Protein AF-A0A428Z6A8-F1 (afdb_monomer)

Solvent-accessible surface area (backbone atoms only — not comparable to full-atom values): 6929 Å² total; per-residue (Å²): 110,71,70,59,54,56,56,56,48,73,71,40,96,53,45,66,62,50,50,48,51,68,46,47,53,58,49,49,38,63,74,45,49,49,53,52,53,50,58,52,56,71,75,44,60,72,56,58,35,54,36,53,52,52,45,51,50,53,52,61,67,40,48,67,68,74,57,68,83,91,65,83,90,47,87,76,61,74,78,52,64,52,69,60,52,50,51,51,54,48,50,53,44,51,50,53,34,50,52,53,52,51,51,55,52,54,56,52,53,56,54,54,52,58,54,65,77,73,111

pLDDT: mean 89.85, std 7.03, range [65.81, 98.69]

Organism: Kibdelosporangium aridum (NCBI:txid2030)

Mean predicted aligned error: 7.58 Å

Secondary structure (DSSP, 8-state):
-HHHHHHHHHT-TTHHHHHHHHHHHHHHIIIIIHHHHHHHHHH--HHHHHHHHHHHHHHHHHHHHH---S----TTTTTS-HHHHHHHHHHHHHHHHHHHHHHHHHHHHHHHHHHHHT-

Structure (mmCIF, N/CA/C/O backbone):
data_AF-A0A428Z6A8-F1
#
_entry.id   AF-A0A428Z6A8-F1
#
loop_
_atom_site.group_PDB
_atom_site.id
_atom_site.type_symbol
_atom_site.label_atom_id
_atom_site.label_alt_id
_atom_site.label_comp_id
_atom_site.label_asym_id
_atom_site.label_entity_id
_atom_site.label_seq_id
_atom_site.pdbx_PDB_ins_code
_atom_site.Cartn_x
_atom_site.Cartn_y
_atom_site.Cartn_z
_atom_site.occupancy
_atom_site.B_iso_or_equiv
_atom_site.auth_seq_id
_atom_site.auth_comp_id
_atom_site.auth_asym_id
_atom_site.auth_atom_id
_atom_site.pdbx_PDB_model_num
ATOM 1 N N . MET A 1 1 ? -4.518 11.734 -29.913 1.00 65.81 1 MET A N 1
ATOM 2 C CA . MET A 1 1 ? -3.435 11.538 -28.920 1.00 65.81 1 MET A CA 1
ATOM 3 C C . MET A 1 1 ? -3.063 10.068 -28.736 1.00 65.81 1 MET A C 1
ATOM 5 O O . MET A 1 1 ? -1.892 9.764 -28.887 1.00 65.81 1 MET A O 1
ATOM 9 N N . MET A 1 2 ? -4.016 9.148 -28.525 1.00 78.25 2 MET A N 1
ATOM 10 C CA . MET A 1 2 ? -3.728 7.704 -28.365 1.00 78.25 2 MET A CA 1
ATOM 11 C C . MET A 1 2 ? -2.999 7.067 -29.566 1.00 78.25 2 MET A C 1
ATOM 13 O O . MET A 1 2 ? -2.007 6.374 -29.379 1.00 78.25 2 MET A O 1
ATOM 17 N N . ALA A 1 3 ? -3.432 7.357 -30.801 1.00 86.00 3 ALA A N 1
ATOM 18 C CA . ALA A 1 3 ? -2.791 6.823 -32.012 1.00 86.00 3 ALA A CA 1
ATOM 19 C C . ALA A 1 3 ? -1.335 7.293 -32.187 1.00 86.00 3 ALA A C 1
ATOM 21 O O . ALA A 1 3 ? -0.491 6.538 -32.649 1.00 86.00 3 ALA A O 1
ATOM 22 N N . TRP A 1 4 ? -1.031 8.525 -31.767 1.00 88.81 4 TRP A N 1
ATOM 23 C CA . TRP A 1 4 ? 0.323 9.076 -31.835 1.00 88.81 4 TRP A CA 1
ATOM 24 C C . TRP A 1 4 ? 1.263 8.397 -30.830 1.00 88.81 4 TRP A C 1
ATOM 26 O O . TRP A 1 4 ? 2.372 8.020 -31.184 1.00 88.81 4 TRP A O 1
ATOM 36 N N . GLY A 1 5 ? 0.793 8.157 -29.599 1.00 83.62 5 GLY A N 1
ATOM 37 C CA . GLY A 1 5 ? 1.555 7.402 -28.598 1.00 83.62 5 GLY A CA 1
ATOM 38 C C . GLY A 1 5 ? 1.804 5.946 -29.006 1.00 83.62 5 GLY A C 1
ATOM 39 O O . GLY A 1 5 ? 2.888 5.427 -28.770 1.00 83.62 5 GLY A O 1
ATOM 40 N N . ALA A 1 6 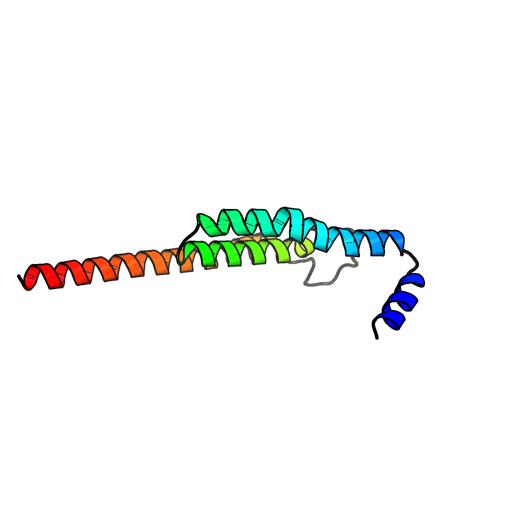? 0.836 5.309 -29.671 1.00 85.00 6 ALA A N 1
ATOM 41 C CA . ALA A 1 6 ? 1.003 3.957 -30.201 1.00 85.00 6 ALA A CA 1
ATOM 42 C C . ALA A 1 6 ? 2.060 3.890 -31.318 1.00 85.00 6 ALA A C 1
ATOM 44 O O . ALA A 1 6 ? 2.847 2.950 -31.345 1.00 85.00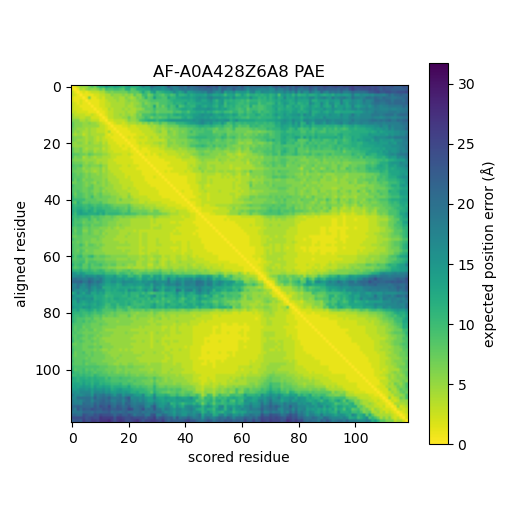 6 ALA A O 1
ATOM 45 N N . LEU A 1 7 ? 2.115 4.894 -32.201 1.00 87.69 7 LEU A N 1
ATOM 46 C CA . LEU A 1 7 ? 3.150 4.985 -33.236 1.00 87.69 7 LEU A CA 1
ATOM 47 C C . LEU A 1 7 ? 4.544 5.187 -32.627 1.00 87.69 7 LEU A C 1
ATOM 49 O O . LEU A 1 7 ? 5.464 4.464 -32.988 1.00 87.69 7 LEU A O 1
ATOM 53 N N . LEU A 1 8 ? 4.677 6.084 -31.644 1.00 85.31 8 LEU A N 1
ATOM 54 C CA . LEU A 1 8 ? 5.941 6.297 -30.925 1.00 85.31 8 LEU A CA 1
ATOM 55 C C . LEU A 1 8 ? 6.411 5.045 -30.172 1.00 85.31 8 LEU A C 1
ATOM 57 O O . LEU A 1 8 ? 7.609 4.803 -30.067 1.00 85.31 8 LEU A O 1
ATOM 61 N N . ALA A 1 9 ? 5.486 4.230 -29.661 1.00 83.31 9 ALA A N 1
ATOM 62 C CA . ALA A 1 9 ? 5.842 2.984 -28.991 1.00 83.31 9 ALA A CA 1
ATOM 63 C C . ALA A 1 9 ? 6.541 1.997 -29.943 1.00 83.31 9 ALA A C 1
ATOM 65 O O . ALA A 1 9 ? 7.451 1.296 -29.517 1.00 83.31 9 ALA A O 1
ATOM 66 N N . LEU A 1 10 ? 6.180 1.974 -31.231 1.00 85.06 10 LEU A N 1
ATOM 67 C CA . LEU A 1 10 ? 6.813 1.092 -32.221 1.00 85.06 10 LEU A CA 1
ATOM 68 C C . LEU A 1 10 ? 8.278 1.456 -32.506 1.00 85.06 10 LEU A C 1
ATOM 70 O O . LEU A 1 10 ? 9.028 0.610 -32.984 1.00 85.06 10 LEU A O 1
ATOM 74 N N . GLU A 1 11 ? 8.688 2.686 -32.199 1.00 88.25 11 GLU A N 1
ATOM 75 C CA . GLU A 1 11 ? 10.062 3.165 -32.383 1.00 88.25 11 GLU A CA 1
ATOM 76 C C . GLU A 1 11 ? 10.969 2.840 -31.182 1.00 88.25 11 GLU A C 1
ATOM 78 O O . GLU A 1 11 ? 12.175 3.086 -31.229 1.00 88.25 11 GLU A O 1
ATOM 83 N N . VAL A 1 12 ? 10.422 2.264 -30.102 1.00 85.38 12 VAL A N 1
ATOM 84 C CA . VAL A 1 12 ? 11.202 1.869 -28.924 1.00 85.38 12 VAL A CA 1
ATOM 85 C C . VAL A 1 12 ? 12.110 0.683 -29.292 1.00 85.38 12 VAL A C 1
ATOM 87 O O . VAL A 1 12 ? 11.598 -0.379 -29.649 1.00 85.38 12 VAL A O 1
ATOM 90 N N . PRO A 1 13 ? 13.448 0.793 -29.141 1.00 86.38 13 PRO A N 1
ATOM 91 C CA . PRO A 1 13 ? 14.395 -0.268 -29.517 1.00 86.38 13 PRO A CA 1
ATOM 92 C C . PRO A 1 13 ? 14.165 -1.618 -28.813 1.00 86.38 13 PRO A C 1
ATOM 94 O O . PRO A 1 13 ? 14.654 -2.645 -29.267 1.00 86.38 13 PRO A O 1
ATOM 97 N N . GLN A 1 14 ? 13.435 -1.599 -27.696 1.00 88.06 14 GLN A N 1
ATOM 98 C CA . GLN A 1 14 ? 13.129 -2.714 -26.793 1.00 88.06 14 GLN A CA 1
ATOM 99 C C . GLN A 1 14 ? 11.606 -2.897 -26.669 1.00 88.06 14 GLN A C 1
ATOM 101 O O . GLN A 1 14 ? 11.044 -2.946 -25.575 1.00 88.06 14 GLN A O 1
ATOM 106 N N . ILE A 1 15 ? 10.891 -2.901 -27.801 1.00 87.69 15 ILE A N 1
ATOM 107 C CA . ILE A 1 15 ? 9.416 -2.922 -27.828 1.00 87.69 15 ILE A CA 1
ATOM 108 C C . ILE A 1 15 ? 8.816 -4.163 -27.152 1.00 87.69 15 ILE A C 1
ATOM 110 O O . ILE A 1 15 ? 7.725 -4.093 -26.587 1.00 87.69 15 ILE A O 1
ATOM 114 N N . VAL A 1 16 ? 9.535 -5.290 -27.157 1.00 88.69 16 VAL A N 1
ATOM 115 C CA . VAL A 1 16 ? 9.097 -6.519 -26.484 1.00 88.69 16 VAL A CA 1
ATOM 116 C C . VAL A 1 16 ? 9.208 -6.370 -24.969 1.00 88.69 16 VAL A C 1
ATOM 118 O O . VAL A 1 16 ? 8.226 -6.636 -24.279 1.00 88.69 16 VAL A O 1
ATOM 121 N N . GLU A 1 17 ? 10.344 -5.903 -24.436 1.00 88.12 17 GLU A N 1
ATOM 122 C CA . GLU A 1 17 ? 10.477 -5.646 -22.997 1.00 88.12 17 GLU A CA 1
ATOM 123 C C . GLU A 1 17 ? 9.520 -4.546 -22.534 1.00 88.12 17 GLU A C 1
ATOM 125 O O . GLU A 1 17 ? 8.895 -4.674 -21.481 1.00 88.12 17 GLU A O 1
ATOM 130 N N . PHE A 1 18 ? 9.348 -3.499 -23.345 1.00 86.38 18 PHE A N 1
ATOM 131 C CA . PHE A 1 18 ? 8.380 -2.438 -23.094 1.00 86.38 18 PHE A CA 1
ATOM 132 C C . PHE A 1 18 ? 6.959 -2.996 -23.014 1.00 86.38 18 PHE A C 1
ATOM 134 O O . PHE A 1 18 ? 6.268 -2.763 -22.026 1.00 86.38 18 PHE A O 1
ATOM 141 N N . GLY A 1 19 ? 6.531 -3.771 -24.015 1.00 88.38 19 GLY A N 1
ATOM 142 C CA . GLY A 1 19 ? 5.210 -4.393 -24.041 1.00 88.38 19 GLY A CA 1
ATOM 143 C C . GLY A 1 19 ? 5.000 -5.360 -22.876 1.00 88.38 19 GLY A C 1
ATOM 144 O O . GLY A 1 19 ? 3.949 -5.333 -22.237 1.00 88.38 19 GLY A O 1
ATOM 145 N N . ALA A 1 20 ? 6.015 -6.162 -22.544 1.00 89.56 20 ALA A N 1
ATOM 146 C CA . ALA A 1 20 ? 5.982 -7.069 -21.404 1.00 89.56 20 ALA A CA 1
ATOM 147 C C . ALA A 1 20 ? 5.829 -6.308 -20.083 1.00 89.56 20 ALA A C 1
ATOM 149 O O . ALA A 1 20 ? 4.983 -6.677 -19.276 1.00 89.56 20 ALA A O 1
ATOM 150 N N . TRP A 1 21 ? 6.576 -5.224 -19.868 1.00 83.38 21 TRP A N 1
ATOM 151 C CA . TRP A 1 21 ? 6.460 -4.397 -18.665 1.00 83.38 21 TRP A CA 1
ATOM 152 C C . TRP A 1 21 ? 5.103 -3.685 -18.593 1.00 83.38 21 TRP A C 1
ATOM 154 O O . TRP A 1 21 ? 4.441 -3.697 -17.553 1.00 83.38 21 TRP A O 1
ATOM 164 N N . PHE A 1 22 ? 4.657 -3.129 -19.724 1.00 87.69 22 PHE A N 1
ATOM 165 C CA . PHE A 1 22 ? 3.391 -2.410 -19.856 1.00 87.69 22 PHE A CA 1
ATOM 166 C C . PHE A 1 22 ? 2.183 -3.306 -19.577 1.00 87.69 22 PHE A C 1
ATOM 168 O O . PHE A 1 22 ? 1.192 -2.837 -19.023 1.00 87.69 22 PHE A O 1
ATOM 175 N N . LEU A 1 23 ? 2.264 -4.593 -19.925 1.00 92.00 23 LEU A N 1
ATOM 176 C CA . LEU A 1 23 ? 1.197 -5.558 -19.677 1.00 92.00 23 LEU A CA 1
ATOM 177 C C . LEU A 1 23 ? 1.332 -6.243 -18.310 1.00 92.00 23 LEU A C 1
ATOM 179 O O . LEU A 1 23 ? 0.337 -6.417 -17.609 1.00 92.00 23 LEU A O 1
ATOM 183 N N . ALA A 1 24 ? 2.548 -6.606 -17.894 1.00 89.50 24 ALA A N 1
ATOM 184 C CA . ALA A 1 24 ? 2.783 -7.324 -16.644 1.00 89.50 24 ALA A CA 1
ATOM 185 C C . ALA A 1 24 ? 2.341 -6.519 -15.419 1.00 89.50 24 ALA A C 1
ATOM 187 O O . ALA A 1 24 ? 1.743 -7.094 -14.515 1.00 89.50 24 ALA A O 1
ATOM 188 N N . GLY A 1 25 ? 2.582 -5.203 -15.392 1.00 87.88 25 GLY A N 1
ATOM 189 C CA . GLY A 1 25 ? 2.169 -4.341 -14.280 1.00 87.88 25 GLY A CA 1
ATOM 190 C C . GLY A 1 25 ? 0.659 -4.404 -14.003 1.00 87.88 25 GLY A C 1
ATOM 191 O O . GLY A 1 25 ? 0.271 -4.844 -12.919 1.00 87.88 25 GLY A O 1
ATOM 192 N N . PRO A 1 26 ? -0.202 -4.023 -14.967 1.00 92.25 26 PRO A N 1
ATOM 193 C CA . PRO A 1 26 ? -1.656 -4.114 -14.834 1.00 92.25 26 PRO A CA 1
ATOM 194 C C . PRO A 1 26 ? -2.156 -5.533 -14.566 1.00 92.25 26 PRO A C 1
ATOM 196 O O . PRO A 1 26 ? -2.999 -5.723 -13.697 1.00 92.25 26 PRO A O 1
ATOM 199 N N . LEU A 1 27 ? -1.608 -6.548 -15.245 1.00 95.62 27 LEU A N 1
ATOM 200 C CA . LEU A 1 27 ? -2.030 -7.934 -15.027 1.00 95.62 27 LEU A CA 1
ATOM 201 C C . LEU A 1 27 ? -1.727 -8.402 -13.597 1.00 95.62 27 LEU A C 1
ATOM 203 O O . LEU A 1 27 ? -2.605 -8.934 -12.922 1.00 95.62 27 LEU A O 1
ATOM 207 N N . VAL A 1 28 ? -0.508 -8.181 -13.100 1.00 92.44 28 VAL A N 1
ATOM 208 C CA . VAL A 1 28 ? -0.149 -8.516 -11.713 1.00 92.44 28 VAL A CA 1
ATOM 209 C C . VAL A 1 28 ? -0.987 -7.697 -10.732 1.00 92.44 28 VAL A C 1
ATOM 211 O O . VAL A 1 28 ? -1.431 -8.220 -9.708 1.00 92.44 28 VAL A O 1
ATOM 214 N N . HIS A 1 29 ? -1.251 -6.428 -11.041 1.00 89.62 29 HIS A N 1
ATOM 215 C CA . HIS A 1 29 ? -2.097 -5.589 -10.209 1.00 89.62 29 HIS A CA 1
ATOM 216 C C . HIS A 1 29 ? -3.523 -6.152 -10.089 1.00 89.62 29 HIS A C 1
ATOM 218 O O . HIS A 1 29 ? -4.003 -6.390 -8.981 1.00 89.62 29 HIS A O 1
ATOM 224 N N . ASP A 1 30 ? -4.179 -6.415 -11.215 1.00 95.75 30 ASP A N 1
ATOM 225 C CA . ASP A 1 30 ? -5.604 -6.743 -11.267 1.00 95.75 30 ASP A CA 1
ATOM 226 C C . ASP A 1 30 ? -5.894 -8.190 -10.862 1.00 95.75 30 ASP A C 1
ATOM 228 O O . ASP A 1 30 ? -6.910 -8.458 -10.221 1.00 95.75 30 ASP A O 1
ATOM 232 N N . PHE A 1 31 ? -4.994 -9.124 -11.183 1.00 96.31 31 PHE A N 1
ATOM 233 C CA . PHE A 1 31 ? -5.181 -10.541 -10.864 1.00 96.31 31 PHE A CA 1
ATOM 234 C C . PHE A 1 31 ? -4.585 -10.961 -9.518 1.00 96.31 31 PHE A C 1
ATOM 236 O O . PHE A 1 31 ? -4.996 -11.990 -8.982 1.00 96.31 31 PHE A O 1
ATOM 243 N N . VAL A 1 32 ? -3.639 -10.201 -8.952 1.00 93.56 32 VAL A N 1
ATOM 244 C CA . VAL A 1 32 ? -2.962 -10.582 -7.698 1.00 93.56 32 VAL A CA 1
ATOM 245 C C . VAL A 1 32 ? -3.146 -9.532 -6.612 1.00 93.56 32 VAL A C 1
ATOM 247 O O . VAL A 1 32 ? -3.733 -9.831 -5.570 1.00 93.56 32 VAL A O 1
ATOM 250 N N . LEU A 1 33 ? -2.681 -8.300 -6.830 1.00 90.38 33 LEU A N 1
ATOM 251 C CA . LEU A 1 33 ? -2.724 -7.263 -5.793 1.00 90.38 33 LEU A CA 1
ATOM 252 C C . LEU A 1 33 ? -4.156 -6.904 -5.406 1.00 90.38 33 LEU A C 1
ATOM 254 O O . LEU A 1 33 ? -4.479 -6.932 -4.222 1.00 90.38 33 LEU A O 1
ATOM 258 N N . ALA A 1 34 ? -5.021 -6.593 -6.369 1.00 91.44 34 ALA A N 1
ATOM 259 C CA . ALA A 1 34 ? -6.386 -6.165 -6.091 1.00 91.44 34 ALA A CA 1
ATOM 260 C C . ALA A 1 34 ? -7.202 -7.244 -5.346 1.00 91.44 34 ALA A C 1
ATOM 262 O O . ALA A 1 34 ? -7.804 -6.905 -4.322 1.00 91.44 34 ALA A O 1
ATOM 263 N N . PRO A 1 35 ? -7.173 -8.538 -5.736 1.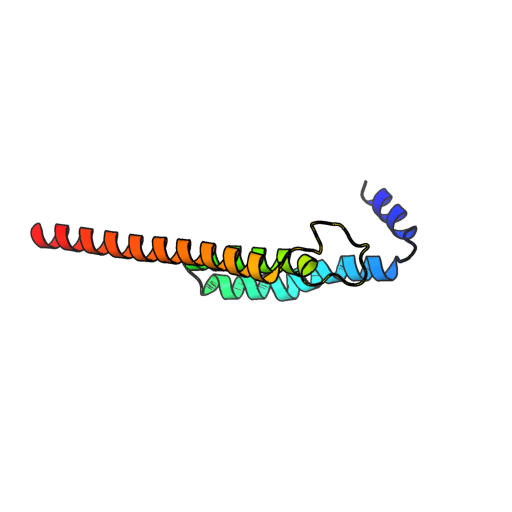00 93.12 35 PRO A N 1
ATOM 264 C CA . PRO A 1 35 ? -7.828 -9.597 -4.972 1.00 93.12 35 PRO A CA 1
ATOM 265 C C . PRO A 1 35 ? -7.261 -9.761 -3.561 1.00 93.12 35 PRO A C 1
ATOM 267 O O . PRO A 1 35 ? -8.027 -9.821 -2.600 1.00 93.12 35 PRO A O 1
ATOM 270 N N . VAL A 1 36 ? -5.933 -9.780 -3.401 1.00 92.38 36 VAL A N 1
ATOM 271 C CA . VAL A 1 36 ? -5.290 -9.930 -2.084 1.00 92.38 36 VAL A CA 1
ATOM 272 C C . VAL A 1 36 ? -5.641 -8.756 -1.171 1.00 92.38 36 VAL A C 1
ATOM 274 O O . VAL A 1 36 ? -6.074 -8.960 -0.037 1.00 92.38 36 VAL A O 1
ATOM 277 N N . VAL A 1 37 ? -5.514 -7.524 -1.665 1.00 91.50 37 VAL A N 1
ATOM 278 C CA . VAL A 1 37 ? -5.851 -6.304 -0.919 1.00 91.50 37 VAL A CA 1
ATOM 279 C C . VAL A 1 37 ? -7.340 -6.271 -0.581 1.00 91.50 37 VAL A C 1
ATOM 281 O O . VAL A 1 37 ? -7.702 -5.914 0.542 1.00 91.50 37 VAL A O 1
ATOM 284 N N . GLY A 1 38 ? -8.201 -6.684 -1.513 1.00 89.62 38 GLY A N 1
ATOM 285 C CA . GLY A 1 38 ? -9.638 -6.817 -1.300 1.00 89.62 38 GLY A CA 1
ATOM 286 C C . GLY A 1 38 ? -9.953 -7.775 -0.154 1.00 89.62 38 GLY A C 1
ATOM 287 O O . GLY A 1 38 ? -10.597 -7.374 0.815 1.00 89.62 38 GLY A O 1
ATOM 288 N N . LEU A 1 39 ? -9.433 -9.005 -0.213 1.00 93.56 39 LEU A N 1
ATOM 289 C CA . LEU A 1 39 ? -9.639 -10.037 0.809 1.00 93.56 39 LEU A CA 1
ATOM 290 C C . LEU A 1 39 ? -9.108 -9.609 2.182 1.00 93.56 39 LEU A C 1
ATOM 292 O O . LEU A 1 39 ? -9.822 -9.705 3.181 1.00 93.56 39 LEU A O 1
ATOM 296 N N . VAL A 1 40 ? -7.893 -9.060 2.245 1.00 91.50 40 VAL A N 1
ATOM 297 C CA . VAL A 1 40 ? -7.323 -8.513 3.488 1.00 91.50 40 VAL A CA 1
ATOM 298 C C . VAL A 1 40 ? -8.197 -7.374 4.027 1.00 91.50 40 VAL A C 1
ATOM 300 O O . VAL A 1 40 ? -8.480 -7.297 5.225 1.00 91.50 40 VAL A O 1
ATOM 303 N N . GLY A 1 41 ? -8.694 -6.510 3.143 1.00 89.31 41 GLY A N 1
ATOM 304 C CA . GLY A 1 41 ? -9.557 -5.381 3.476 1.00 89.31 41 GLY A CA 1
ATOM 305 C C . GLY A 1 41 ? -10.943 -5.755 4.011 1.00 89.31 41 GLY A C 1
ATOM 306 O O . GLY A 1 41 ? -11.573 -4.890 4.633 1.00 89.31 41 GLY A O 1
ATOM 307 N N . LEU A 1 42 ? -11.405 -6.995 3.796 1.00 92.00 42 LEU A N 1
ATOM 308 C CA . LEU A 1 42 ? -12.637 -7.542 4.382 1.00 92.00 42 LEU A CA 1
ATOM 309 C C . LEU A 1 42 ? -12.448 -7.940 5.853 1.0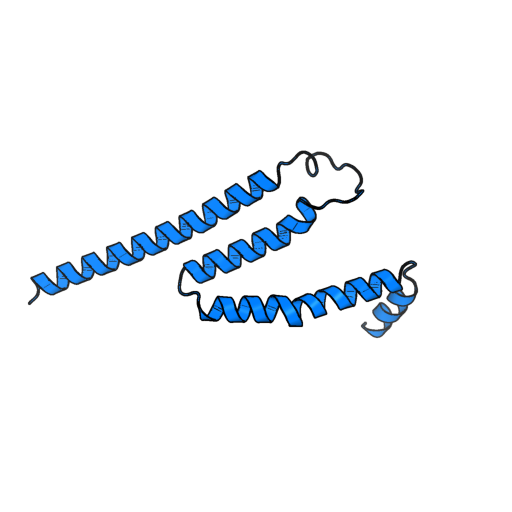0 92.00 42 LEU A C 1
ATOM 311 O O . LEU A 1 42 ? -13.368 -7.786 6.660 1.00 92.00 42 LEU A O 1
ATOM 315 N N . VAL A 1 43 ? -11.256 -8.423 6.214 1.00 94.06 43 VAL A N 1
ATOM 316 C CA . VAL A 1 43 ? -10.941 -8.888 7.575 1.00 94.06 43 VAL A CA 1
ATOM 317 C C . VAL A 1 43 ? -10.516 -7.725 8.475 1.00 94.06 43 VAL A C 1
ATOM 319 O O . VAL A 1 43 ? -10.882 -7.668 9.652 1.00 94.06 43 VAL A O 1
ATOM 322 N N . LEU A 1 44 ? -9.768 -6.761 7.934 1.00 93.56 44 LEU A N 1
ATOM 323 C CA . LEU A 1 44 ? -9.249 -5.632 8.704 1.00 93.56 44 LEU A CA 1
ATOM 324 C C . LEU A 1 44 ? -10.298 -4.537 8.924 1.00 93.56 44 LEU A C 1
ATOM 326 O O . LEU A 1 44 ? -11.053 -4.163 8.028 1.00 93.56 44 LEU A O 1
ATOM 330 N N . ARG A 1 45 ? -10.309 -3.952 10.129 1.00 92.00 45 ARG A N 1
ATOM 331 C CA . ARG A 1 45 ? -11.267 -2.904 10.515 1.00 92.00 45 ARG A CA 1
ATOM 332 C C . ARG A 1 45 ? -10.605 -1.737 11.241 1.00 92.00 45 ARG A C 1
ATOM 334 O O . ARG A 1 45 ? -9.591 -1.884 11.923 1.00 92.00 45 ARG A O 1
ATOM 341 N N . GLY A 1 46 ? -11.240 -0.569 11.141 1.00 92.69 46 GLY A N 1
ATOM 342 C CA . GLY A 1 46 ? -10.853 0.633 11.879 1.00 92.69 46 GLY A CA 1
ATOM 343 C C . GLY A 1 46 ? -9.401 1.064 11.608 1.00 92.69 46 GLY A C 1
ATOM 344 O O . GLY A 1 46 ? -8.957 0.990 10.464 1.00 92.69 46 GLY A O 1
ATOM 345 N N . PRO A 1 47 ? -8.648 1.515 12.629 1.00 93.00 47 PRO A N 1
ATOM 346 C CA . PRO A 1 47 ? -7.304 2.062 12.427 1.00 93.00 47 PRO A CA 1
ATOM 347 C C . PRO A 1 47 ? -6.292 1.022 11.927 1.00 93.00 47 PRO A C 1
ATOM 349 O O . PRO A 1 47 ? -5.344 1.394 11.248 1.00 93.00 47 PRO A O 1
ATOM 352 N N . VAL A 1 48 ? -6.513 -0.273 12.187 1.00 95.75 48 VAL A N 1
ATOM 353 C CA . VAL A 1 48 ? -5.636 -1.351 11.696 1.00 95.75 48 VAL A CA 1
ATOM 354 C C . VAL A 1 48 ? -5.702 -1.464 10.173 1.00 95.75 48 VAL A C 1
ATOM 356 O O . VAL A 1 48 ? -4.673 -1.646 9.532 1.00 95.75 48 VAL A O 1
ATOM 359 N N . LYS A 1 49 ? -6.891 -1.281 9.577 1.00 95.00 49 LYS A N 1
ATOM 360 C CA . LYS A 1 49 ? -7.047 -1.253 8.115 1.00 95.00 49 LYS A CA 1
ATOM 361 C C . LYS A 1 49 ? -6.238 -0.111 7.498 1.00 95.00 49 LYS A C 1
ATOM 363 O O . LYS A 1 49 ? -5.530 -0.330 6.524 1.00 95.00 49 LYS A O 1
ATOM 368 N N . ALA A 1 50 ? -6.309 1.083 8.089 1.00 94.50 50 ALA A N 1
ATOM 369 C CA . ALA A 1 50 ? -5.532 2.234 7.631 1.00 94.50 50 ALA A CA 1
ATOM 370 C C . ALA A 1 50 ? -4.019 1.985 7.756 1.00 94.50 50 ALA A C 1
ATOM 372 O O . ALA A 1 50 ? -3.289 2.209 6.796 1.00 94.50 50 ALA A O 1
ATOM 373 N N . GLY A 1 51 ? -3.567 1.455 8.899 1.00 96.50 51 GLY A N 1
ATOM 374 C CA . GLY A 1 51 ? -2.165 1.090 9.110 1.00 96.50 51 GLY A CA 1
ATOM 375 C C . GLY A 1 51 ? -1.651 0.102 8.066 1.00 96.50 51 GLY A C 1
ATOM 376 O O . GLY A 1 51 ? -0.625 0.354 7.446 1.00 96.50 51 GLY A O 1
ATOM 377 N N . ALA A 1 52 ? -2.406 -0.966 7.802 1.00 96.00 52 ALA A N 1
ATOM 378 C CA . ALA A 1 52 ? -2.040 -1.972 6.809 1.00 96.00 52 ALA A CA 1
ATOM 379 C C . ALA A 1 52 ? -1.945 -1.404 5.383 1.00 96.00 52 ALA A C 1
ATOM 381 O O . ALA A 1 52 ? -1.000 -1.724 4.667 1.00 96.00 52 ALA A O 1
ATOM 382 N N . VAL A 1 53 ? -2.880 -0.534 4.980 1.00 94.75 53 VAL A N 1
ATOM 383 C CA . VAL A 1 53 ? -2.843 0.123 3.660 1.00 94.75 53 VAL A CA 1
ATOM 384 C C . VAL A 1 53 ? -1.599 1.000 3.524 1.00 94.75 53 VAL A C 1
ATOM 386 O O . VAL A 1 53 ? -0.873 0.882 2.540 1.00 94.75 53 VAL A O 1
ATOM 389 N N . VAL A 1 54 ? -1.313 1.838 4.526 1.00 97.12 54 VAL A N 1
ATOM 390 C CA . VAL A 1 54 ? -0.124 2.703 4.511 1.00 97.12 54 VAL A CA 1
ATOM 391 C C . VAL A 1 54 ? 1.155 1.865 4.494 1.00 97.12 54 VAL A C 1
ATOM 393 O O . VAL A 1 54 ? 2.054 2.151 3.709 1.00 97.12 54 VAL A O 1
ATOM 396 N N . SER A 1 55 ? 1.233 0.798 5.296 1.00 97.38 55 SER A N 1
ATOM 397 C CA . SER A 1 55 ? 2.367 -0.132 5.273 1.00 97.38 55 SER A CA 1
ATOM 398 C C . SER A 1 55 ? 2.555 -0.787 3.904 1.00 97.38 55 SER A C 1
ATOM 400 O O . SER A 1 55 ? 3.681 -0.846 3.423 1.00 97.38 55 SER A O 1
ATOM 402 N N . GLY A 1 56 ? 1.476 -1.233 3.255 1.00 95.00 56 GLY A N 1
ATOM 403 C CA . GLY A 1 56 ? 1.539 -1.814 1.913 1.00 95.00 56 GLY A CA 1
ATOM 404 C C . GLY A 1 56 ? 2.106 -0.835 0.886 1.00 95.00 56 GLY A C 1
ATOM 405 O O . GLY A 1 56 ? 3.016 -1.187 0.141 1.00 95.00 56 GLY A O 1
ATOM 406 N N . ILE A 1 57 ? 1.641 0.418 0.904 1.00 95.19 57 ILE A N 1
ATOM 407 C CA . ILE A 1 57 ? 2.165 1.476 0.029 1.00 95.19 57 ILE A CA 1
ATOM 408 C C . ILE A 1 57 ? 3.652 1.723 0.305 1.00 95.19 57 ILE A C 1
ATOM 410 O O . ILE A 1 57 ? 4.436 1.757 -0.638 1.00 95.19 57 ILE A O 1
ATOM 414 N N . LEU A 1 58 ? 4.054 1.847 1.576 1.00 97.38 58 LEU A N 1
ATOM 415 C CA . LEU A 1 58 ? 5.456 2.047 1.964 1.00 97.38 58 LEU A CA 1
ATOM 416 C C . LEU A 1 58 ? 6.364 0.918 1.463 1.00 97.38 58 LEU A C 1
ATOM 418 O O . LEU A 1 58 ? 7.459 1.184 0.978 1.00 97.38 58 LEU A O 1
ATOM 422 N N . VAL A 1 59 ? 5.909 -0.334 1.554 1.00 95.81 59 VAL A N 1
ATOM 423 C CA . VAL A 1 59 ? 6.654 -1.485 1.031 1.00 95.81 59 VAL A CA 1
ATOM 424 C C . VAL A 1 59 ? 6.765 -1.405 -0.489 1.00 95.81 59 VAL A C 1
ATOM 426 O O . VAL A 1 59 ? 7.868 -1.530 -1.010 1.00 95.81 59 VAL A O 1
ATOM 429 N N . LEU A 1 60 ? 5.665 -1.137 -1.201 1.00 92.50 60 LEU A N 1
ATOM 430 C CA . LEU A 1 60 ? 5.663 -1.055 -2.666 1.00 92.50 60 LEU A CA 1
AT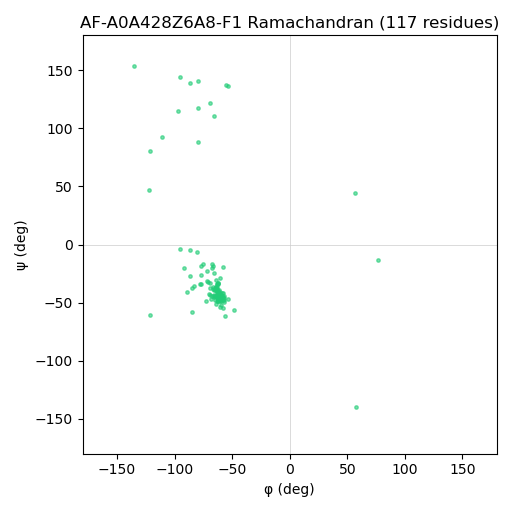OM 431 C C . LEU A 1 60 ? 6.619 0.022 -3.190 1.00 92.50 60 LEU A C 1
ATOM 433 O O . LEU A 1 60 ? 7.391 -0.247 -4.107 1.00 92.50 60 LEU A O 1
ATOM 437 N N . ILE A 1 61 ? 6.621 1.214 -2.585 1.00 93.81 61 ILE A N 1
ATOM 438 C CA . ILE A 1 61 ? 7.545 2.286 -2.988 1.00 93.81 61 ILE A CA 1
ATOM 439 C C . ILE A 1 61 ? 8.995 2.001 -2.578 1.00 93.81 61 ILE A C 1
ATOM 441 O O . ILE A 1 61 ? 9.914 2.546 -3.183 1.00 93.81 61 ILE A O 1
ATOM 445 N N . ALA A 1 62 ? 9.221 1.158 -1.564 1.00 93.88 62 ALA A N 1
ATOM 446 C CA . ALA A 1 62 ? 10.561 0.790 -1.123 1.00 93.88 62 ALA A CA 1
ATOM 447 C C . ALA A 1 62 ? 11.232 -0.232 -2.049 1.00 93.88 62 ALA A C 1
ATOM 449 O O . ALA A 1 62 ? 12.457 -0.226 -2.129 1.00 93.88 62 ALA A O 1
ATOM 450 N N . ILE A 1 63 ? 10.470 -1.064 -2.775 1.00 91.75 63 ILE A N 1
ATOM 451 C CA . ILE A 1 63 ? 11.002 -2.078 -3.708 1.00 91.75 63 ILE A CA 1
ATOM 452 C C . ILE A 1 63 ? 12.074 -1.504 -4.653 1.00 91.75 63 ILE A C 1
ATOM 454 O O . ILE A 1 63 ? 13.194 -2.013 -4.621 1.00 91.75 63 ILE A O 1
ATOM 458 N N . PRO A 1 64 ? 11.819 -0.442 -5.445 1.00 87.75 64 PRO A N 1
ATOM 459 C CA . PRO A 1 64 ? 12.835 0.107 -6.350 1.00 87.75 64 PRO A CA 1
ATOM 460 C C . PRO A 1 64 ? 14.016 0.773 -5.626 1.00 87.75 64 PRO A C 1
ATOM 462 O O . PRO A 1 64 ? 15.058 1.005 -6.232 1.00 87.75 64 PRO A O 1
ATOM 465 N N . LEU A 1 65 ? 13.874 1.110 -4.341 1.00 88.81 65 LEU A N 1
ATOM 466 C CA . LEU A 1 65 ? 14.952 1.701 -3.547 1.00 88.81 65 LEU A CA 1
ATOM 467 C C . LEU A 1 65 ? 15.897 0.634 -2.985 1.00 88.81 65 LEU A C 1
ATOM 469 O O . LEU A 1 65 ? 17.096 0.869 -2.900 1.00 88.81 65 LEU A O 1
ATOM 473 N N . VAL A 1 66 ? 15.369 -0.536 -2.614 1.00 89.44 66 VAL A N 1
ATOM 474 C CA . VAL A 1 66 ? 16.179 -1.660 -2.112 1.00 89.44 66 VAL A CA 1
ATOM 475 C C . VAL A 1 66 ? 16.709 -2.550 -3.235 1.00 89.44 66 VAL A C 1
ATOM 477 O O . VAL A 1 66 ? 17.747 -3.186 -3.071 1.00 89.44 66 VAL A O 1
ATOM 480 N N . TRP A 1 67 ? 16.013 -2.598 -4.372 1.00 84.81 67 TRP A N 1
ATOM 481 C CA . TRP A 1 67 ? 16.380 -3.390 -5.540 1.00 84.81 67 TRP A CA 1
ATOM 482 C C . TRP A 1 67 ? 16.812 -2.459 -6.677 1.00 84.81 67 TRP A C 1
ATOM 484 O O . TRP A 1 67 ? 15.993 -2.010 -7.477 1.00 84.81 67 TRP A O 1
ATOM 494 N N . GLN A 1 68 ? 18.116 -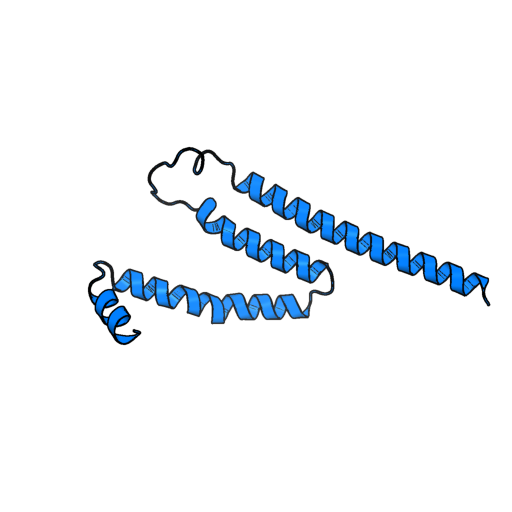2.188 -6.757 1.00 80.44 68 GLN A N 1
ATOM 495 C CA . GLN A 1 68 ? 18.730 -1.266 -7.722 1.00 80.44 68 GLN A CA 1
ATOM 496 C C . GLN A 1 68 ? 19.773 -1.999 -8.586 1.00 80.44 68 GLN A C 1
ATOM 498 O O . GLN A 1 68 ? 20.970 -1.939 -8.301 1.00 80.44 68 GLN A O 1
ATOM 503 N N . PRO A 1 69 ? 19.366 -2.737 -9.633 1.00 75.00 69 PRO A N 1
ATOM 504 C CA . PRO A 1 69 ? 20.306 -3.474 -10.456 1.00 75.00 69 PRO A CA 1
ATOM 505 C C . PRO A 1 69 ? 20.972 -2.512 -11.451 1.00 75.00 69 PRO A C 1
ATOM 507 O O . PRO A 1 69 ? 20.304 -1.944 -12.307 1.00 75.00 69 PRO A O 1
ATOM 510 N N . GLN A 1 70 ? 22.295 -2.356 -11.341 1.00 70.06 70 GLN A N 1
ATOM 511 C CA . GLN A 1 70 ? 23.162 -1.716 -12.348 1.00 70.06 70 GLN A CA 1
ATOM 512 C C . GLN A 1 70 ? 22.788 -0.272 -12.743 1.00 70.06 70 GLN A C 1
ATOM 514 O O . GLN A 1 70 ? 22.831 0.094 -13.916 1.00 70.06 70 GLN A O 1
ATOM 519 N N . VAL A 1 71 ? 22.465 0.577 -11.766 1.00 76.69 71 VAL A N 1
ATOM 520 C CA . VAL A 1 71 ? 22.251 2.018 -11.986 1.00 76.69 71 VAL A CA 1
ATOM 521 C C . VAL A 1 71 ? 23.522 2.833 -11.704 1.00 76.69 71 VAL A C 1
ATOM 523 O O . VAL A 1 71 ? 24.267 2.496 -10.781 1.00 76.69 71 VAL A O 1
ATOM 526 N N . PRO A 1 72 ? 23.792 3.911 -12.468 1.00 81.50 72 PRO A N 1
ATOM 527 C CA . PRO A 1 72 ? 24.880 4.836 -12.167 1.00 81.50 72 PRO A CA 1
ATOM 528 C C . PRO A 1 72 ? 24.789 5.366 -10.732 1.00 81.50 72 PRO A C 1
ATOM 530 O O . PRO A 1 72 ? 23.710 5.742 -10.263 1.00 81.50 72 PRO A O 1
ATOM 533 N N . VAL A 1 73 ? 25.928 5.415 -10.037 1.00 81.38 73 VAL A N 1
ATOM 534 C CA . VAL A 1 73 ? 25.977 5.831 -8.631 1.00 81.38 73 VAL A CA 1
ATOM 535 C C . VAL A 1 73 ? 25.582 7.300 -8.514 1.00 81.38 73 VAL A C 1
ATOM 537 O O . VAL A 1 73 ? 26.311 8.196 -8.931 1.00 81.38 73 VAL A O 1
ATOM 540 N N . ASN A 1 74 ? 24.416 7.535 -7.918 1.00 80.94 74 ASN A N 1
ATOM 541 C CA . ASN A 1 74 ? 23.953 8.855 -7.510 1.00 80.94 74 ASN A CA 1
ATOM 542 C C . ASN A 1 74 ? 24.253 9.074 -6.011 1.00 80.94 74 ASN A C 1
ATOM 544 O O . ASN A 1 74 ? 23.658 8.352 -5.191 1.00 80.94 74 ASN A O 1
ATOM 548 N N . PRO A 1 75 ? 25.134 10.031 -5.649 1.00 84.19 75 PRO A N 1
ATOM 549 C CA . PRO A 1 75 ? 25.441 10.362 -4.260 1.00 84.19 75 PRO A CA 1
ATOM 550 C C . PRO A 1 75 ? 24.179 10.714 -3.467 1.00 84.19 75 PRO A C 1
ATOM 552 O O . PRO A 1 75 ? 23.289 11.412 -3.953 1.00 84.19 75 PRO A O 1
ATOM 555 N N . GLY A 1 76 ? 24.070 10.210 -2.241 1.00 79.75 76 GLY A N 1
ATOM 556 C CA . GLY A 1 76 ? 22.925 10.443 -1.358 1.00 79.75 76 GLY A CA 1
ATOM 557 C C . GLY A 1 76 ? 21.658 9.644 -1.685 1.00 79.75 76 GLY A C 1
ATOM 558 O O . GLY A 1 76 ? 20.770 9.580 -0.831 1.00 79.75 76 GLY A O 1
ATOM 559 N N . LEU A 1 77 ? 21.561 9.019 -2.864 1.00 82.44 77 LEU A N 1
ATOM 560 C CA . LEU A 1 77 ? 20.570 7.976 -3.144 1.00 82.44 77 LEU A CA 1
ATOM 561 C C . LEU A 1 77 ? 21.123 6.630 -2.656 1.00 82.44 77 LEU A C 1
ATOM 563 O O . LEU A 1 77 ? 20.573 6.025 -1.745 1.00 82.44 77 LEU A O 1
ATOM 567 N N . HIS A 1 78 ? 22.280 6.216 -3.169 1.00 83.12 78 HIS A N 1
ATOM 568 C CA . HIS A 1 78 ? 22.830 4.882 -2.896 1.00 83.12 78 HIS A CA 1
ATOM 569 C C . HIS A 1 78 ? 23.473 4.743 -1.508 1.00 83.12 78 HIS A C 1
ATOM 571 O O . HIS A 1 78 ? 23.608 3.635 -1.001 1.00 83.12 78 HIS A O 1
ATOM 577 N N . ASP A 1 79 ? 23.813 5.858 -0.859 1.00 82.38 79 ASP A N 1
ATOM 578 C CA . ASP A 1 79 ? 24.452 5.854 0.464 1.00 82.38 79 ASP A CA 1
ATOM 579 C C . ASP A 1 79 ? 23.450 5.642 1.615 1.00 82.38 79 ASP A C 1
ATOM 581 O O . ASP A 1 79 ? 23.830 5.541 2.784 1.00 82.38 79 ASP A O 1
ATOM 585 N N . ARG A 1 80 ? 22.143 5.617 1.321 1.00 87.69 80 ARG A N 1
ATOM 586 C CA . ARG A 1 80 ? 21.099 5.512 2.345 1.00 87.69 80 ARG A CA 1
ATOM 587 C C . ARG A 1 80 ? 20.793 4.067 2.698 1.00 87.69 80 ARG A C 1
ATOM 589 O O . ARG A 1 80 ? 20.579 3.213 1.845 1.00 87.69 80 ARG A O 1
ATOM 596 N N . ASN A 1 81 ? 20.615 3.828 3.995 1.00 92.25 81 ASN A N 1
ATOM 597 C CA . ASN A 1 81 ? 20.048 2.577 4.479 1.00 92.25 81 ASN A CA 1
ATOM 598 C C . ASN A 1 81 ? 18.514 2.592 4.333 1.00 92.25 81 ASN A C 1
ATOM 600 O O . ASN A 1 81 ? 17.782 2.986 5.246 1.00 92.25 81 ASN A O 1
ATOM 604 N N . TYR A 1 82 ? 18.028 2.169 3.166 1.00 92.25 82 TYR A N 1
ATOM 605 C CA . TYR A 1 82 ? 16.597 2.109 2.859 1.00 92.25 82 TYR A CA 1
ATOM 60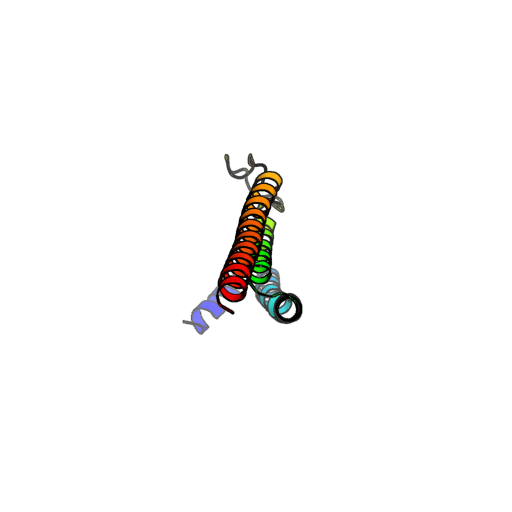6 C C . TYR A 1 82 ? 15.822 1.119 3.732 1.00 92.25 82 TYR A C 1
ATOM 608 O O . TYR A 1 82 ? 14.667 1.383 4.062 1.00 92.25 82 TYR A O 1
ATOM 616 N N . TRP A 1 83 ? 16.461 0.034 4.181 1.00 95.25 83 TRP A N 1
ATOM 617 C CA . TRP A 1 83 ? 15.855 -0.910 5.125 1.00 95.25 83 TRP A CA 1
ATOM 618 C C . TRP A 1 83 ? 15.560 -0.252 6.470 1.00 95.25 83 TRP A C 1
ATOM 620 O O . TRP A 1 83 ? 14.460 -0.401 7.002 1.00 95.25 83 TRP A O 1
ATOM 630 N N . LEU A 1 84 ? 16.510 0.528 6.991 1.00 96.38 84 LEU A N 1
ATOM 631 C CA . LEU A 1 84 ? 16.326 1.282 8.228 1.00 96.38 84 LEU A CA 1
ATOM 632 C C . LEU A 1 84 ? 15.240 2.352 8.070 1.00 96.38 84 LEU A C 1
ATOM 634 O O . LEU A 1 84 ? 14.377 2.475 8.936 1.00 96.38 84 LEU A O 1
ATOM 638 N N . GLY A 1 85 ? 15.243 3.089 6.954 1.00 95.38 85 GLY A N 1
ATOM 639 C CA . GLY A 1 85 ? 14.207 4.080 6.653 1.00 95.38 85 GLY A CA 1
ATOM 640 C C . GLY A 1 85 ? 12.805 3.465 6.623 1.00 95.38 85 GLY A C 1
ATOM 641 O O . GLY A 1 85 ? 11.901 3.957 7.299 1.00 95.38 85 GLY A O 1
ATOM 642 N N . LEU A 1 86 ? 12.645 2.340 5.918 1.00 96.75 86 LEU A N 1
ATOM 643 C CA . LEU A 1 86 ? 11.391 1.591 5.858 1.00 96.75 86 LEU A CA 1
ATOM 644 C C . LEU A 1 86 ? 10.957 1.102 7.246 1.00 96.75 86 LEU A C 1
ATOM 646 O O . LEU A 1 86 ? 9.800 1.289 7.624 1.00 96.75 86 LEU A O 1
ATOM 650 N N . ALA A 1 87 ? 11.874 0.520 8.025 1.00 98.19 87 ALA A N 1
ATOM 651 C CA . ALA A 1 87 ? 11.586 0.033 9.372 1.00 98.19 87 ALA A CA 1
ATOM 652 C C . ALA A 1 87 ? 11.093 1.157 10.296 1.00 98.19 87 ALA A C 1
ATOM 654 O O . ALA A 1 87 ? 10.094 0.985 10.996 1.00 98.19 87 ALA A O 1
ATOM 655 N N . ILE A 1 88 ? 11.736 2.329 10.252 1.00 98.38 88 ILE A N 1
ATOM 656 C CA . ILE A 1 88 ? 11.317 3.509 11.019 1.00 98.38 88 ILE A CA 1
ATOM 657 C C . ILE A 1 88 ? 9.923 3.966 10.578 1.00 98.38 88 ILE A C 1
ATOM 659 O O . ILE A 1 88 ? 9.054 4.171 11.426 1.00 98.38 88 ILE A O 1
ATOM 663 N N . SER A 1 89 ? 9.673 4.094 9.271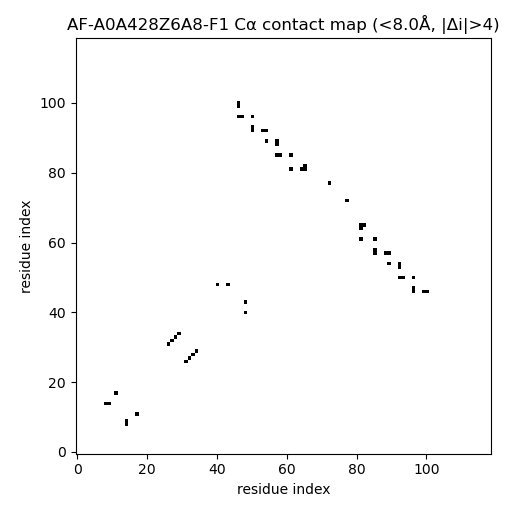 1.00 98.19 89 SER A N 1
ATOM 664 C CA . SER A 1 89 ? 8.361 4.510 8.757 1.00 98.19 89 SER A CA 1
ATOM 665 C C . SER A 1 89 ? 7.246 3.551 9.179 1.00 98.19 89 SER A C 1
ATOM 667 O O . SER A 1 89 ? 6.198 3.995 9.647 1.00 98.19 89 SER A O 1
ATOM 669 N N . LEU A 1 90 ? 7.478 2.239 9.082 1.00 98.44 90 LEU A N 1
ATOM 670 C CA . LEU A 1 90 ? 6.530 1.229 9.554 1.00 98.44 90 LEU A CA 1
ATOM 671 C C . LEU A 1 90 ? 6.309 1.333 11.069 1.00 98.44 90 LEU A C 1
ATOM 673 O O . LEU A 1 90 ? 5.162 1.305 11.516 1.00 98.44 90 LEU A O 1
ATOM 677 N N . GLY A 1 91 ? 7.375 1.519 11.851 1.00 98.56 91 GLY A N 1
ATOM 678 C CA . GLY A 1 91 ? 7.291 1.721 13.297 1.00 98.56 91 GLY A CA 1
ATOM 679 C C . GLY A 1 91 ? 6.404 2.910 13.675 1.00 98.56 91 GLY A C 1
ATOM 680 O O . GLY A 1 91 ? 5.521 2.775 14.522 1.00 98.56 91 GLY A O 1
ATOM 681 N N . VAL A 1 92 ? 6.566 4.051 12.997 1.00 98.69 92 VAL A N 1
ATOM 682 C CA . VAL A 1 92 ? 5.734 5.250 13.208 1.00 98.69 92 VAL A CA 1
ATOM 683 C C . VAL A 1 92 ? 4.267 4.979 12.873 1.00 98.69 92 VAL A C 1
ATOM 685 O O . VAL A 1 92 ? 3.385 5.320 13.662 1.00 98.69 92 VAL A O 1
ATOM 688 N N . VAL A 1 93 ? 3.984 4.333 11.738 1.00 98.44 93 VAL A N 1
ATOM 689 C CA . VAL A 1 93 ? 2.609 3.991 11.334 1.00 98.44 93 VAL A CA 1
ATOM 690 C C . VAL A 1 93 ? 1.924 3.147 12.406 1.00 98.44 93 VAL A C 1
ATOM 692 O O . VAL A 1 93 ? 0.819 3.474 12.847 1.00 98.44 93 VAL A O 1
ATOM 695 N N . TRP A 1 94 ? 2.582 2.088 12.874 1.00 98.31 94 TRP A N 1
ATOM 696 C CA . TRP A 1 94 ? 1.997 1.189 13.867 1.00 98.31 94 TRP A CA 1
ATOM 697 C C . TRP A 1 94 ? 1.900 1.814 15.257 1.00 98.31 94 TRP A C 1
ATOM 699 O O . TRP A 1 94 ? 0.922 1.558 15.963 1.00 98.31 94 TRP A O 1
ATOM 709 N N . LEU A 1 95 ? 2.822 2.706 15.624 1.00 98.50 95 LEU A N 1
ATOM 710 C CA . LEU A 1 95 ? 2.705 3.508 16.839 1.00 98.50 95 LEU A CA 1
ATOM 711 C C . LEU A 1 95 ? 1.427 4.362 16.823 1.00 98.50 95 LEU A C 1
ATOM 713 O O . LEU A 1 95 ? 0.672 4.358 17.796 1.00 98.50 95 LEU A O 1
ATOM 717 N N . LEU A 1 96 ? 1.120 5.031 15.708 1.00 98.12 96 LEU A N 1
ATOM 718 C CA . LEU A 1 96 ? -0.105 5.828 15.567 1.00 98.12 96 LEU A CA 1
ATOM 719 C C . LEU A 1 96 ? -1.374 4.965 15.629 1.00 98.12 96 LEU A C 1
ATOM 721 O O . LEU A 1 96 ? -2.364 5.353 16.259 1.00 98.12 96 LEU A O 1
ATOM 725 N N . VAL A 1 97 ? -1.350 3.773 15.025 1.00 98.06 97 VAL A N 1
ATOM 726 C CA . VAL A 1 97 ? -2.449 2.798 15.128 1.00 98.06 97 VAL A CA 1
ATOM 727 C C . VAL A 1 97 ? -2.676 2.393 16.586 1.00 98.06 97 VAL A C 1
ATOM 729 O O . VAL A 1 97 ? -3.819 2.424 17.053 1.00 98.06 97 VAL A O 1
ATOM 732 N N . LEU A 1 98 ? -1.609 2.060 17.318 1.00 98.00 98 LEU A N 1
ATOM 733 C CA . LEU A 1 98 ? -1.674 1.693 18.734 1.00 98.00 98 LEU A CA 1
ATOM 734 C C . LEU A 1 98 ? -2.240 2.831 19.585 1.00 98.00 98 LEU A C 1
ATOM 736 O O . LEU A 1 98 ? -3.201 2.609 20.324 1.00 98.00 98 LEU A O 1
ATOM 740 N N . ILE A 1 99 ? -1.730 4.056 19.420 1.00 97.88 99 ILE A N 1
ATOM 741 C CA . ILE A 1 99 ? -2.242 5.252 20.107 1.00 97.88 99 ILE A CA 1
ATOM 742 C C . ILE A 1 99 ? -3.747 5.398 19.863 1.00 97.88 99 ILE A C 1
ATOM 744 O O . ILE A 1 99 ? -4.528 5.573 20.801 1.00 97.88 99 ILE A O 1
ATOM 748 N N . ARG A 1 100 ? -4.198 5.254 18.610 1.00 96.94 100 ARG A N 1
ATOM 749 C CA . ARG A 1 100 ? -5.615 5.393 18.257 1.00 96.94 100 ARG A CA 1
ATOM 750 C C . ARG A 1 100 ? -6.498 4.319 18.894 1.00 96.94 100 ARG A C 1
ATOM 752 O O . ARG A 1 100 ? -7.643 4.623 19.258 1.00 96.94 100 ARG A O 1
ATOM 759 N N . LEU A 1 101 ? -6.005 3.084 18.997 1.00 96.31 101 LEU A N 1
ATOM 760 C CA . LEU A 1 101 ? -6.699 1.963 19.635 1.00 96.31 101 LEU A CA 1
ATOM 761 C C . LEU A 1 101 ? -6.808 2.160 21.150 1.00 96.31 101 LEU A C 1
ATOM 763 O O . LEU A 1 101 ? -7.909 2.035 21.694 1.00 96.31 101 LEU A O 1
ATOM 767 N N . VAL A 1 102 ? -5.708 2.533 21.807 1.00 96.94 102 VAL A N 1
ATOM 768 C CA . VAL A 1 102 ? -5.668 2.828 23.247 1.00 96.94 102 VAL A CA 1
ATOM 769 C C . VAL A 1 102 ? -6.617 3.976 23.577 1.00 96.94 102 VAL A C 1
ATOM 771 O O . VAL A 1 102 ? -7.500 3.818 24.419 1.00 96.94 102 VAL A O 1
ATOM 774 N N . TRP A 1 103 ? -6.549 5.076 22.825 1.00 96.19 103 TRP A N 1
ATOM 775 C CA . TRP A 1 103 ? -7.441 6.221 23.001 1.00 96.19 103 TRP A CA 1
ATOM 776 C C . TRP A 1 103 ? -8.919 5.833 22.870 1.00 96.19 103 TRP A C 1
ATOM 778 O O . TRP A 1 103 ? -9.768 6.247 23.662 1.00 96.19 103 TRP A O 1
ATOM 788 N N . LYS A 1 104 ? -9.261 5.017 21.861 1.00 94.25 104 LYS A N 1
ATOM 789 C CA . LYS A 1 104 ? -10.637 4.534 21.669 1.00 94.25 104 LYS A CA 1
ATOM 790 C C . LYS A 1 104 ? -11.107 3.710 22.868 1.00 94.25 104 LYS A C 1
ATOM 792 O O . LYS A 1 104 ? -12.270 3.818 23.246 1.00 94.25 104 LYS A O 1
ATOM 797 N N . ARG A 1 105 ? -10.226 2.888 23.440 1.00 93.38 105 ARG A N 1
ATOM 798 C CA . ARG A 1 105 ? -10.531 2.044 24.598 1.00 93.38 105 ARG A CA 1
ATOM 799 C C . ARG A 1 105 ? -10.742 2.875 25.861 1.00 93.38 105 ARG A C 1
ATOM 801 O O . ARG A 1 105 ? -11.712 2.630 26.565 1.00 93.38 105 ARG A O 1
ATOM 808 N N . MET A 1 106 ? -9.894 3.873 26.103 1.00 94.62 106 MET A N 1
ATOM 809 C CA . MET A 1 106 ? -10.014 4.769 27.259 1.00 94.62 106 MET A CA 1
ATOM 810 C C . MET A 1 106 ? -11.328 5.555 27.237 1.00 94.62 106 MET A C 1
ATOM 812 O O . MET A 1 106 ? -12.047 5.557 28.228 1.00 94.62 106 MET A O 1
ATOM 816 N N . ARG A 1 107 ? -11.706 6.135 26.087 1.00 93.69 107 ARG A N 1
ATOM 817 C CA . ARG A 1 107 ? -12.978 6.875 25.969 1.00 93.69 107 ARG A CA 1
ATOM 818 C C . ARG A 1 107 ? -14.219 6.016 26.199 1.00 93.69 107 ARG A C 1
ATOM 820 O O . ARG A 1 107 ? -15.202 6.521 26.716 1.00 93.69 107 ARG A O 1
ATOM 827 N N . ARG A 1 108 ? -14.184 4.736 25.816 1.00 91.88 108 ARG A N 1
ATOM 828 C CA . ARG A 1 108 ? -15.297 3.812 26.092 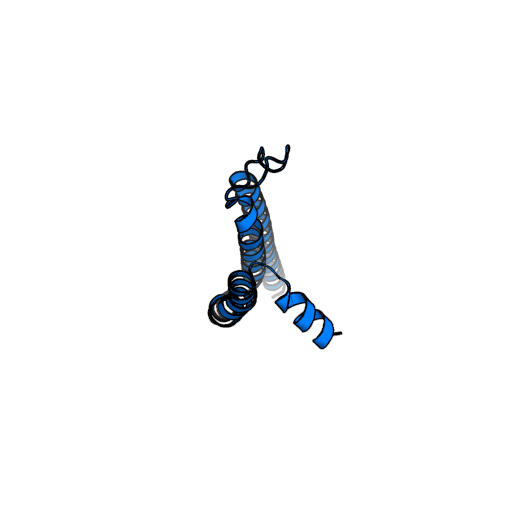1.00 91.88 108 ARG A CA 1
ATOM 829 C C . ARG A 1 108 ? -15.464 3.565 27.590 1.00 91.88 108 ARG A C 1
ATOM 831 O O . ARG A 1 108 ? -16.577 3.658 28.077 1.00 91.88 108 ARG A O 1
ATOM 838 N N . ARG A 1 109 ? -14.354 3.344 28.301 1.00 90.38 109 ARG A N 1
ATOM 839 C CA . ARG A 1 109 ? -14.367 3.119 29.754 1.00 90.38 109 ARG A CA 1
ATOM 840 C C . ARG A 1 109 ? -14.889 4.319 30.540 1.00 90.38 109 ARG A C 1
ATOM 842 O O . ARG A 1 109 ? -15.646 4.127 31.475 1.00 90.38 109 ARG A O 1
ATOM 849 N N . LEU A 1 110 ? -14.504 5.533 30.145 1.00 90.81 110 LEU A N 1
ATOM 850 C CA . LEU A 1 110 ? -14.974 6.756 30.806 1.00 90.81 110 LEU A CA 1
ATOM 851 C C . LEU A 1 110 ? -16.493 6.963 30.653 1.00 90.81 110 LEU A C 1
ATOM 853 O O . LEU A 1 110 ? -17.149 7.388 31.594 1.00 90.81 110 LEU A O 1
ATOM 857 N N . GLY A 1 111 ? -17.066 6.612 29.498 1.00 84.88 111 GLY A N 1
ATOM 858 C CA . GLY A 1 111 ? -18.521 6.680 29.313 1.00 84.88 111 GLY A CA 1
ATOM 859 C C . GLY A 1 111 ? -19.292 5.607 30.094 1.00 84.88 111 GLY A C 1
ATOM 860 O O . GLY A 1 111 ? -20.403 5.856 30.545 1.00 84.88 111 GLY A O 1
ATOM 861 N N . GLU A 1 112 ? -18.707 4.418 30.283 1.00 85.88 112 GLU A N 1
ATOM 862 C CA . GLU A 1 112 ? -19.299 3.345 31.103 1.00 85.88 112 GLU A CA 1
ATOM 863 C C . GLU A 1 112 ? -19.359 3.733 32.593 1.00 85.88 112 GLU A C 1
ATOM 865 O O . GLU A 1 112 ? -20.336 3.411 33.274 1.00 85.88 112 GLU A O 1
ATOM 870 N N . THR A 1 113 ? -18.350 4.457 33.093 1.00 82.38 113 THR A N 1
ATOM 871 C CA . THR A 1 113 ? -18.339 4.963 34.474 1.00 82.38 113 THR A CA 1
ATOM 872 C C . THR A 1 113 ? -19.399 6.039 34.709 1.00 82.38 113 THR A C 1
ATOM 874 O O . THR A 1 113 ? -20.137 5.927 35.681 1.00 82.38 113 THR A O 1
ATOM 877 N N . GLU A 1 114 ? -19.557 7.009 33.799 1.00 80.69 114 GLU A N 1
ATOM 878 C CA . GLU A 1 114 ? -20.583 8.061 33.935 1.00 80.69 114 GLU A CA 1
ATOM 879 C C . GLU A 1 114 ? -22.016 7.498 33.918 1.00 80.69 114 GLU A C 1
ATOM 881 O O . GLU A 1 114 ? -22.875 7.976 34.651 1.00 80.69 114 GLU A O 1
ATOM 886 N N . PHE A 1 115 ? -22.287 6.459 33.118 1.00 80.06 115 PHE A N 1
ATOM 887 C CA . PHE A 1 115 ? -23.611 5.826 33.074 1.00 80.06 115 PHE A CA 1
ATOM 888 C C . PHE A 1 115 ? -23.949 5.067 34.365 1.00 80.06 115 PHE A C 1
ATOM 890 O O . PHE A 1 115 ? -25.091 5.101 34.807 1.00 80.06 115 PHE A O 1
ATOM 897 N N . THR A 1 116 ? -22.962 4.402 34.974 1.00 80.62 116 THR A N 1
ATOM 898 C CA . THR A 1 116 ? -23.163 3.622 36.209 1.00 80.62 116 THR A CA 1
ATOM 899 C C . THR A 1 116 ? -23.450 4.519 37.415 1.00 80.62 116 THR A C 1
ATOM 901 O O . THR A 1 116 ? -24.209 4.131 38.292 1.00 80.62 116 THR A O 1
ATOM 904 N N . GLU A 1 117 ? -22.869 5.721 37.468 1.00 77.56 117 GLU A N 1
ATOM 905 C CA . GLU A 1 117 ? -23.144 6.693 38.538 1.00 77.56 117 GLU A CA 1
ATOM 906 C C . GLU A 1 117 ? -24.505 7.401 38.386 1.00 77.56 117 GLU A C 1
ATOM 908 O O . GLU A 1 117 ? -24.996 7.993 39.345 1.00 77.56 117 GLU A O 1
ATOM 913 N N . ALA A 1 118 ? -25.122 7.349 37.201 1.00 72.31 118 ALA A N 1
ATOM 914 C CA . ALA A 1 118 ? -26.377 8.038 36.893 1.00 72.31 118 ALA A CA 1
ATOM 915 C C . ALA A 1 118 ? -27.651 7.177 37.064 1.00 72.31 118 ALA A C 1
ATOM 917 O O . ALA A 1 118 ? -28.752 7.704 36.882 1.00 72.31 118 ALA A O 1
ATOM 918 N N . THR A 1 119 ? -27.525 5.883 37.385 1.00 65.88 119 THR A N 1
ATOM 919 C CA . THR A 1 119 ? -28.634 4.924 37.603 1.00 65.88 119 THR A CA 1
ATOM 920 C C . THR A 1 119 ? -28.707 4.460 39.046 1.00 65.88 119 THR A C 1
ATOM 922 O O . THR A 1 119 ? -29.834 4.390 39.581 1.00 65.88 119 THR A O 1
#

Foldseek 3Di:
DVVVVVVVLVVPPPSVVVVCVVPVVVCCCPVPVVVVLVVVCVVDDDLRNVLVVVLVVLVVVLVCQVDPPDDDDDPPSVVDPSVVVSVVVSVVSVVVSVVVVVVVVVVVVVVVVVVVVVD

Radius of gyration: 23.03 Å; Cα contacts (8 Å, |Δi|>4): 29; chains: 1; bounding box: 55×22×72 Å

Sequence (119 aa):
MMAWGALLALEVPQIVEFGAWFLAGPLVHDFVLAPVVGLVGLVLRGPVKAGAVVSGILVLIAIPLVWQPQVPVNPGLHDRNYWLGLAISLGVVWLLVLIRLVWKRMRRRLGETEFTEAT